Protein AF-A0A1V4YSK5-F1 (afdb_monomer_lite)

pLDDT: mean 77.66, std 10.96, range [46.72, 91.0]

Secondary structure (DSSP, 8-state):
-HHHHHHHHHHHHHHHHHHH-GGGGGGHHHHHHHHHHHHHHHHHH--SS-HHHHTT-HHHHHHHHHHHHHHHHHHHTT--

Structure (mmCIF, N/CA/C/O backbone):
data_AF-A0A1V4YSK5-F1
#
_entry.id   AF-A0A1V4YSK5-F1
#
loop_
_atom_site.group_PDB
_atom_site.id
_atom_site.type_symbol
_atom_site.label_atom_id
_atom_site.label_alt_id
_atom_site.label_comp_id
_atom_site.label_asym_id
_atom_site.label_entity_id
_atom_site.label_seq_id
_atom_site.pdbx_PDB_ins_code
_atom_site.Cartn_x
_atom_site.Cartn_y
_atom_site.Cartn_z
_atom_site.occupancy
_atom_site.B_iso_or_equiv
_atom_site.auth_seq_id
_atom_site.auth_comp_id
_atom_site.auth_asym_id
_atom_site.auth_atom_id
_atom_site.pdbx_PDB_model_num
ATOM 1 N N . MET A 1 1 ? 0.593 3.308 18.735 1.00 68.88 1 MET A N 1
ATOM 2 C CA . MET A 1 1 ? 1.561 2.254 18.343 1.00 68.88 1 MET A CA 1
ATOM 3 C C . MET A 1 1 ? 1.270 1.674 16.956 1.00 68.88 1 MET A C 1
ATOM 5 O O . MET A 1 1 ? 2.200 1.457 16.188 1.00 68.88 1 MET A O 1
ATOM 9 N N . LEU A 1 2 ? -0.002 1.477 16.583 1.00 75.81 2 LEU A N 1
ATOM 10 C CA . LEU A 1 2 ? -0.372 0.988 15.244 1.00 75.81 2 LEU A CA 1
ATOM 11 C C . LEU A 1 2 ? -0.067 2.008 14.126 1.00 75.81 2 LEU A C 1
ATOM 13 O O . LEU A 1 2 ? 0.609 1.662 13.163 1.00 75.81 2 LEU A O 1
ATOM 17 N N . ASN A 1 3 ? -0.438 3.285 14.297 1.00 77.94 3 ASN A N 1
ATOM 18 C CA . ASN A 1 3 ? -0.196 4.322 13.276 1.00 77.94 3 ASN A CA 1
ATOM 19 C C . ASN A 1 3 ? 1.292 4.528 12.943 1.00 77.94 3 ASN A C 1
ATOM 21 O O . ASN A 1 3 ? 1.632 4.737 11.786 1.00 77.94 3 ASN A O 1
ATOM 25 N N . THR A 1 4 ? 2.191 4.433 13.925 1.00 86.38 4 THR A N 1
ATOM 26 C CA . THR A 1 4 ? 3.640 4.576 13.693 1.00 86.38 4 THR A CA 1
ATOM 27 C C . THR A 1 4 ? 4.204 3.409 12.885 1.00 86.38 4 THR A C 1
ATOM 29 O O . THR A 1 4 ? 5.018 3.621 11.991 1.00 86.38 4 THR A O 1
ATOM 32 N N . SER A 1 5 ? 3.731 2.190 13.155 1.00 86.88 5 SER A N 1
ATOM 33 C CA . SER A 1 5 ? 4.130 0.983 12.419 1.00 86.88 5 SER A CA 1
ATOM 34 C C . SER A 1 5 ? 3.651 1.031 10.967 1.00 86.88 5 SER A C 1
ATOM 36 O O . SER A 1 5 ? 4.389 0.684 10.050 1.00 86.88 5 SER A O 1
ATOM 38 N N . VAL A 1 6 ? 2.435 1.537 10.748 1.00 87.38 6 VAL A N 1
ATOM 39 C CA . VAL A 1 6 ? 1.866 1.737 9.412 1.00 87.38 6 VAL A CA 1
ATOM 40 C C . VAL A 1 6 ? 2.666 2.763 8.604 1.00 87.38 6 VAL A C 1
ATOM 42 O O . VAL A 1 6 ? 2.984 2.511 7.442 1.00 87.38 6 VAL A O 1
ATOM 45 N N . SER A 1 7 ? 3.053 3.886 9.215 1.00 87.31 7 SER A N 1
ATOM 46 C CA . SER A 1 7 ? 3.908 4.877 8.555 1.00 87.31 7 SER A CA 1
ATOM 47 C C . SER A 1 7 ? 5.274 4.300 8.175 1.00 87.31 7 SER A C 1
ATOM 49 O O . SER A 1 7 ? 5.751 4.556 7.075 1.00 87.31 7 SER A O 1
ATOM 51 N N . LEU A 1 8 ? 5.885 3.485 9.046 1.00 91.00 8 LEU A N 1
ATOM 52 C CA . LEU A 1 8 ? 7.151 2.793 8.764 1.00 91.00 8 LEU A CA 1
ATOM 53 C C . LEU A 1 8 ? 7.025 1.808 7.594 1.00 91.00 8 LEU A C 1
ATOM 55 O O . LEU A 1 8 ? 7.894 1.790 6.724 1.00 91.00 8 LEU A O 1
ATOM 59 N N . LEU A 1 9 ? 5.937 1.035 7.538 1.00 89.38 9 LEU A N 1
ATOM 60 C CA . LEU A 1 9 ? 5.654 0.123 6.425 1.00 89.38 9 LEU A CA 1
ATOM 61 C C . LEU A 1 9 ? 5.507 0.877 5.100 1.00 89.38 9 LEU A C 1
ATOM 63 O O . LEU A 1 9 ? 6.136 0.502 4.113 1.00 89.38 9 LEU A O 1
ATOM 67 N N . LEU A 1 10 ? 4.730 1.965 5.084 1.00 88.44 10 LEU A N 1
ATOM 68 C CA . LEU A 1 10 ? 4.559 2.803 3.893 1.00 88.44 10 LEU A CA 1
ATOM 69 C C . LEU A 1 10 ? 5.879 3.431 3.443 1.00 88.44 10 LEU A C 1
ATOM 71 O O . LEU A 1 10 ? 6.192 3.411 2.255 1.00 88.44 10 LEU A O 1
AT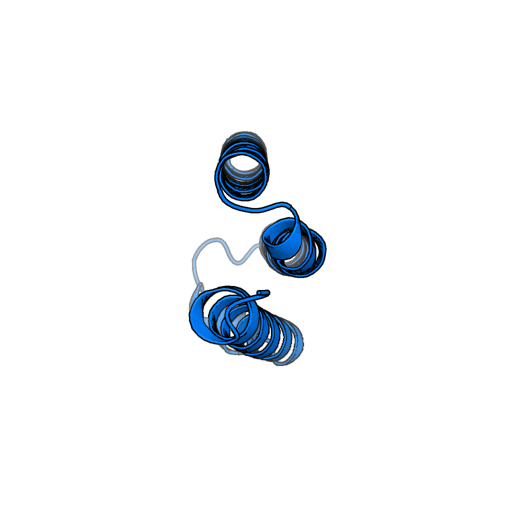OM 75 N N . MET A 1 11 ? 6.664 3.953 4.388 1.00 89.56 11 MET A N 1
ATOM 76 C CA . MET A 1 11 ? 7.970 4.553 4.114 1.00 89.56 11 MET A CA 1
ATOM 77 C C . MET A 1 11 ? 8.935 3.525 3.514 1.00 89.5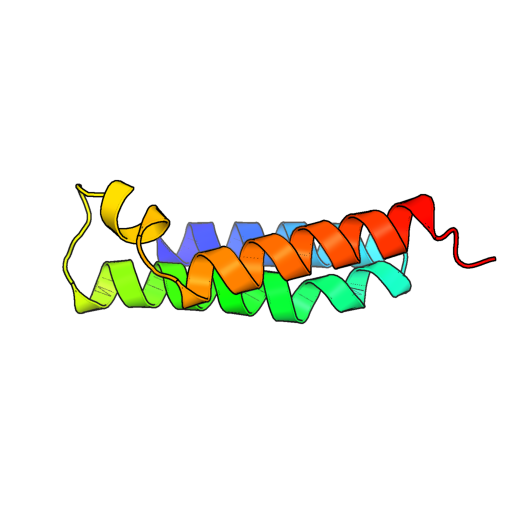6 11 MET A C 1
ATOM 79 O O . MET A 1 11 ? 9.579 3.791 2.502 1.00 89.56 11 MET A O 1
ATOM 83 N N . SER A 1 12 ? 9.003 2.329 4.105 1.00 89.94 12 SER A N 1
ATOM 84 C CA . SER A 1 12 ? 9.847 1.235 3.623 1.00 89.94 12 SER A CA 1
ATOM 85 C C . SER A 1 12 ? 9.430 0.773 2.224 1.00 89.94 12 SER A C 1
ATOM 87 O O . SER A 1 12 ? 10.287 0.625 1.353 1.00 89.94 12 SER A O 1
ATOM 89 N N . TYR A 1 13 ? 8.126 0.624 1.975 1.00 87.44 13 TYR A N 1
ATOM 90 C CA . TYR A 1 13 ? 7.610 0.239 0.662 1.00 87.44 13 TYR A CA 1
ATOM 91 C C . TYR A 1 13 ? 7.877 1.310 -0.402 1.00 87.44 13 TYR A C 1
ATOM 93 O O . TYR A 1 13 ? 8.323 0.990 -1.503 1.00 87.44 13 TYR A O 1
ATOM 101 N N . ALA A 1 14 ? 7.682 2.589 -0.072 1.00 86.06 14 ALA A N 1
ATOM 102 C CA . ALA A 1 14 ? 7.973 3.685 -0.989 1.00 86.06 14 ALA A CA 1
ATOM 103 C C . ALA A 1 14 ? 9.460 3.710 -1.383 1.00 86.06 14 ALA A C 1
ATOM 105 O O . ALA A 1 14 ? 9.779 3.755 -2.571 1.00 86.06 14 ALA A O 1
ATOM 106 N N . LEU A 1 15 ? 10.368 3.583 -0.409 1.00 86.50 15 LEU A N 1
ATOM 107 C CA . LEU A 1 15 ? 11.809 3.498 -0.671 1.00 86.50 15 LEU A CA 1
ATOM 108 C C . LEU A 1 15 ? 12.176 2.280 -1.528 1.00 86.50 15 LEU A C 1
ATOM 110 O O . LEU A 1 15 ? 12.988 2.400 -2.443 1.00 86.50 15 LEU A O 1
ATOM 114 N N . TYR A 1 16 ? 11.548 1.128 -1.278 1.00 85.94 16 TYR A N 1
ATOM 115 C CA . TYR A 1 16 ? 11.751 -0.083 -2.073 1.00 85.94 16 TYR A CA 1
ATOM 116 C C . TYR A 1 16 ? 11.363 0.126 -3.542 1.00 85.94 16 TYR A C 1
ATOM 118 O O . TYR A 1 16 ? 12.150 -0.182 -4.436 1.00 85.94 16 TYR A O 1
ATOM 126 N N . THR A 1 17 ? 10.188 0.710 -3.802 1.00 83.56 17 THR A N 1
ATOM 127 C CA . THR A 1 17 ? 9.734 0.964 -5.180 1.00 83.56 17 THR A CA 1
ATOM 128 C C . THR A 1 17 ? 10.655 1.929 -5.929 1.00 83.56 17 THR A C 1
ATOM 130 O O . THR A 1 17 ? 10.996 1.662 -7.077 1.00 83.56 17 THR A O 1
ATOM 133 N N . VAL A 1 18 ? 11.143 2.987 -5.267 1.00 83.00 18 VAL A N 1
ATOM 134 C CA . VAL A 1 18 ? 12.100 3.945 -5.853 1.00 83.00 18 VAL A CA 1
ATOM 135 C C . VAL A 1 18 ? 13.446 3.289 -6.155 1.00 83.00 18 VAL A C 1
ATOM 137 O O . VAL A 1 18 ? 14.056 3.588 -7.176 1.00 83.00 18 VAL A O 1
ATOM 140 N N . SER A 1 19 ? 13.914 2.392 -5.284 1.00 83.31 19 SER A N 1
ATOM 141 C CA . SER A 1 19 ? 15.212 1.735 -5.453 1.00 83.31 19 SER A CA 1
ATOM 142 C C . SER A 1 19 ? 15.237 0.701 -6.580 1.00 83.31 19 SER A C 1
ATOM 144 O O . SER A 1 19 ? 16.321 0.387 -7.066 1.00 83.31 19 SER A O 1
ATOM 146 N N . ILE A 1 20 ? 14.093 0.122 -6.946 1.00 80.81 20 ILE A N 1
ATOM 147 C CA . ILE A 1 20 ? 14.028 -0.968 -7.928 1.00 80.81 20 ILE A CA 1
ATOM 148 C C . ILE A 1 20 ? 13.625 -0.471 -9.303 1.00 80.81 20 ILE A C 1
ATOM 150 O O . ILE A 1 20 ? 14.300 -0.782 -10.281 1.00 80.81 20 ILE A O 1
ATOM 154 N N . ASN A 1 21 ? 12.516 0.260 -9.401 1.00 75.50 21 ASN A N 1
ATOM 155 C CA . ASN A 1 21 ? 12.016 0.712 -10.688 1.00 75.50 21 ASN A CA 1
ATOM 156 C C . ASN A 1 21 ? 11.007 1.846 -10.495 1.00 75.50 21 ASN A C 1
ATOM 158 O O . ASN A 1 21 ? 9.990 1.668 -9.825 1.00 75.50 21 ASN A O 1
ATOM 162 N N . SER A 1 22 ? 11.223 2.980 -11.163 1.00 75.75 22 SER A N 1
ATOM 163 C CA . SER A 1 22 ? 10.277 4.103 -11.178 1.00 75.75 22 SER A CA 1
ATOM 164 C C . SER A 1 22 ? 8.869 3.684 -11.627 1.00 75.75 22 SER A C 1
ATOM 166 O O . SER A 1 22 ? 7.886 4.259 -11.169 1.00 75.75 22 SER A O 1
ATOM 168 N N . ALA A 1 23 ? 8.739 2.637 -12.452 1.00 75.19 23 ALA A N 1
ATOM 169 C CA . ALA A 1 23 ? 7.447 2.073 -12.846 1.00 75.19 23 ALA A CA 1
ATOM 170 C C . ALA A 1 23 ? 6.686 1.417 -11.675 1.00 75.19 23 ALA A C 1
ATOM 172 O O . ALA A 1 23 ? 5.455 1.421 -11.664 1.00 75.19 23 ALA A O 1
ATOM 173 N N . MET A 1 24 ? 7.383 0.915 -10.645 1.00 77.31 24 MET A N 1
ATOM 174 C CA . MET A 1 24 ? 6.743 0.390 -9.432 1.00 77.31 24 MET A CA 1
ATOM 175 C C . MET A 1 24 ? 6.116 1.489 -8.574 1.00 77.31 24 MET A C 1
ATOM 177 O O . MET A 1 24 ? 5.254 1.191 -7.758 1.00 77.31 24 MET A O 1
ATOM 181 N N . MET A 1 25 ? 6.434 2.770 -8.788 1.00 81.44 25 MET A N 1
ATOM 182 C CA . MET A 1 25 ? 5.724 3.860 -8.103 1.00 81.44 25 MET A CA 1
ATOM 183 C C . MET A 1 25 ? 4.232 3.923 -8.487 1.00 81.44 25 MET A C 1
ATOM 185 O O . MET A 1 25 ? 3.445 4.544 -7.777 1.00 81.44 25 MET A O 1
ATOM 189 N N . LEU A 1 26 ? 3.798 3.239 -9.555 1.00 81.19 26 LEU A N 1
ATOM 190 C CA . LEU A 1 26 ? 2.377 3.100 -9.893 1.00 81.19 26 LEU A CA 1
ATOM 191 C C . LEU A 1 26 ? 1.602 2.207 -8.912 1.00 81.19 26 LEU A C 1
ATOM 193 O O . LEU A 1 26 ? 0.389 2.366 -8.783 1.00 81.19 26 LEU A O 1
ATOM 197 N N . THR A 1 27 ? 2.264 1.302 -8.183 1.00 86.12 27 THR A N 1
ATOM 198 C CA . THR A 1 27 ? 1.608 0.468 -7.158 1.00 86.12 27 THR A CA 1
ATOM 199 C C . THR A 1 27 ? 1.420 1.214 -5.832 1.00 86.12 27 THR A C 1
ATOM 201 O O . THR A 1 27 ? 0.623 0.794 -4.990 1.00 86.12 27 THR A O 1
ATOM 204 N N . LEU A 1 28 ? 2.115 2.342 -5.657 1.00 85.62 28 LEU A N 1
ATOM 205 C CA . LEU A 1 28 ? 2.100 3.192 -4.466 1.00 85.62 28 LEU A CA 1
ATOM 206 C C . LEU A 1 28 ? 0.686 3.688 -4.105 1.00 85.62 28 LEU A C 1
ATOM 208 O O . LEU A 1 28 ? 0.254 3.410 -2.986 1.00 85.62 28 LEU A O 1
ATOM 212 N N . PRO A 1 29 ? -0.096 4.332 -5.000 1.00 85.62 29 PRO A N 1
ATOM 213 C CA . PRO A 1 29 ? -1.452 4.780 -4.662 1.00 85.62 29 PRO A CA 1
ATOM 214 C C . PRO A 1 29 ? -2.367 3.640 -4.184 1.00 85.62 29 PRO A C 1
ATOM 216 O O . PRO A 1 29 ? -3.149 3.833 -3.253 1.00 85.62 29 PRO A O 1
ATOM 219 N N . PHE A 1 30 ? -2.227 2.437 -4.749 1.00 86.00 30 PHE A N 1
ATOM 220 C CA . PHE A 1 30 ? -2.997 1.260 -4.333 1.00 86.00 30 PHE A CA 1
ATOM 221 C C . PHE A 1 30 ? -2.577 0.742 -2.950 1.00 86.00 30 PHE A C 1
ATOM 223 O O . PHE A 1 30 ? -3.436 0.400 -2.132 1.00 86.00 30 PHE A O 1
ATOM 230 N N . ALA A 1 31 ? -1.272 0.717 -2.657 1.00 83.50 31 ALA A N 1
ATOM 231 C CA . ALA A 1 31 ? -0.756 0.335 -1.342 1.00 83.50 31 ALA A CA 1
ATOM 232 C C . ALA A 1 31 ? -1.218 1.317 -0.251 1.00 83.50 31 ALA A C 1
ATOM 234 O O . ALA A 1 31 ? -1.706 0.896 0.801 1.00 83.50 31 ALA A O 1
ATOM 235 N N . PHE A 1 32 ? -1.147 2.624 -0.531 1.00 86.38 32 PHE A N 1
ATOM 236 C CA . PHE A 1 32 ? -1.648 3.668 0.363 1.00 86.38 32 PHE A CA 1
ATOM 237 C C . PHE A 1 32 ? -3.153 3.531 0.604 1.00 86.38 32 PHE A C 1
ATOM 239 O O . PHE A 1 32 ? -3.579 3.568 1.756 1.00 86.38 32 PHE A O 1
ATOM 246 N N . TYR A 1 33 ? -3.962 3.313 -0.440 1.00 86.12 33 TYR A N 1
ATOM 247 C CA . TYR A 1 33 ? -5.404 3.103 -0.280 1.00 86.12 33 TYR A CA 1
ATOM 248 C C . TYR A 1 33 ? -5.721 1.893 0.608 1.00 86.12 33 TYR A C 1
ATOM 250 O O . TYR A 1 33 ? -6.537 2.005 1.525 1.00 86.12 33 TYR A O 1
ATOM 258 N N . GLY A 1 34 ? -5.055 0.754 0.383 1.00 82.44 34 GLY A N 1
ATOM 259 C CA . GLY A 1 34 ? -5.257 -0.455 1.186 1.00 82.44 34 GLY A CA 1
ATOM 260 C C . GLY A 1 34 ? -4.956 -0.212 2.665 1.00 82.44 34 GLY A C 1
ATOM 261 O O . GLY A 1 34 ? -5.757 -0.546 3.538 1.00 82.44 34 GLY A O 1
ATOM 262 N N . ILE A 1 35 ? -3.841 0.457 2.944 1.00 84.31 35 ILE A N 1
ATOM 263 C CA . ILE A 1 35 ? -3.409 0.781 4.302 1.00 84.31 35 ILE A CA 1
ATOM 264 C C . ILE A 1 35 ? -4.318 1.819 4.973 1.00 84.31 35 ILE A C 1
ATOM 266 O O . ILE A 1 35 ? -4.691 1.645 6.133 1.00 84.31 35 ILE A O 1
ATOM 270 N N . PHE A 1 36 ? -4.732 2.871 4.267 1.00 83.06 36 PHE A N 1
ATOM 271 C CA . PHE A 1 36 ? -5.680 3.840 4.816 1.00 83.06 36 PHE A CA 1
ATOM 272 C C . PHE A 1 36 ? -7.030 3.196 5.123 1.00 83.06 36 PHE A C 1
ATOM 274 O O . PHE A 1 36 ? -7.590 3.437 6.192 1.00 83.06 36 PHE A O 1
ATOM 281 N N . ARG A 1 37 ? -7.528 2.328 4.234 1.00 81.81 37 ARG A N 1
ATOM 282 C CA . ARG A 1 37 ? -8.767 1.578 4.458 1.00 81.81 37 ARG A CA 1
ATOM 283 C C . ARG A 1 37 ? -8.651 0.653 5.670 1.00 81.81 37 ARG A C 1
ATOM 285 O O . ARG A 1 37 ? -9.582 0.609 6.469 1.00 81.81 37 ARG A O 1
ATOM 292 N N . TYR A 1 38 ? -7.509 -0.017 5.837 1.00 80.06 38 TYR A N 1
ATOM 293 C CA . TYR A 1 38 ? -7.202 -0.833 7.015 1.00 80.06 38 TYR A CA 1
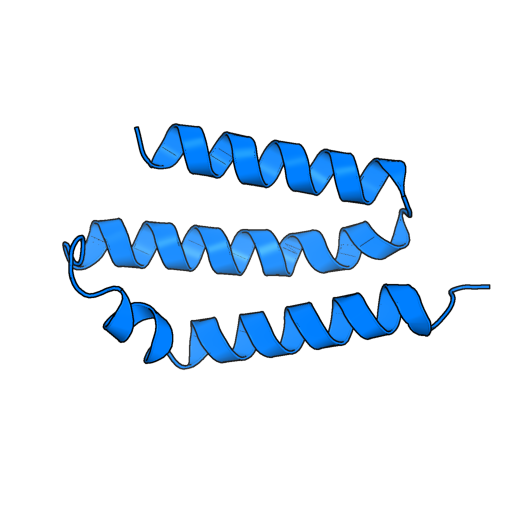ATOM 294 C C . TYR A 1 38 ? -7.248 -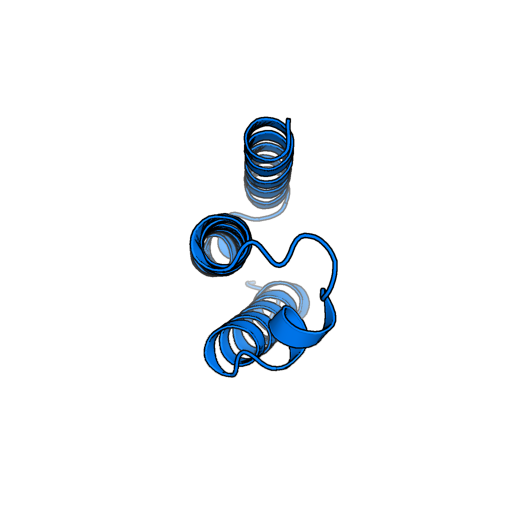0.001 8.305 1.00 80.06 38 TYR A C 1
ATOM 296 O O . TYR A 1 38 ? -7.981 -0.333 9.235 1.00 80.06 38 TYR A O 1
ATOM 304 N N . VAL A 1 39 ? -6.524 1.124 8.349 1.00 79.44 39 VAL A N 1
ATOM 305 C CA . VAL A 1 39 ? -6.483 2.006 9.529 1.00 79.44 39 VAL A CA 1
ATOM 306 C C . VAL A 1 39 ? -7.866 2.580 9.842 1.00 79.44 39 VAL A C 1
ATOM 308 O O . VAL A 1 39 ? -8.234 2.669 11.015 1.00 79.44 39 VAL A O 1
ATOM 311 N N . GLN A 1 40 ? -8.641 2.931 8.812 1.00 79.44 40 GLN A N 1
ATOM 312 C CA . GLN A 1 40 ? -10.004 3.430 8.951 1.00 79.44 40 GLN A CA 1
ATOM 313 C C . GLN A 1 40 ? -10.946 2.365 9.528 1.00 79.44 40 GLN A C 1
ATOM 315 O O . GLN A 1 40 ? -11.722 2.682 10.427 1.00 79.44 40 GLN A O 1
ATOM 320 N N . LEU A 1 41 ? -10.882 1.115 9.053 1.00 75.12 41 LEU A N 1
ATOM 321 C CA . LEU A 1 41 ? -11.697 0.025 9.601 1.00 75.12 41 LEU A CA 1
ATOM 322 C C . LEU A 1 41 ? -11.364 -0.243 11.071 1.00 75.12 41 LEU A C 1
ATOM 324 O O . LEU A 1 41 ? -12.273 -0.352 11.894 1.00 75.12 41 LEU A O 1
ATOM 328 N N . MET A 1 42 ? -10.069 -0.278 11.392 1.00 76.00 42 MET A N 1
ATOM 329 C CA . MET A 1 42 ? -9.579 -0.484 12.756 1.00 76.00 42 MET A CA 1
ATOM 330 C C . MET A 1 42 ? -10.046 0.625 13.709 1.00 76.00 42 MET A C 1
ATOM 332 O O . MET A 1 42 ? -10.473 0.328 14.821 1.00 76.00 42 MET A O 1
ATOM 336 N N . HIS A 1 43 ? -10.016 1.895 13.280 1.00 73.81 43 HIS A N 1
ATOM 337 C CA . HIS A 1 43 ? -10.463 3.021 14.113 1.00 73.81 43 HIS A CA 1
ATOM 338 C C . HIS A 1 43 ? -11.986 3.124 14.234 1.00 73.81 43 HIS A C 1
ATOM 340 O O . HIS A 1 43 ? -12.483 3.432 15.312 1.00 73.81 43 HIS A O 1
ATOM 346 N N . LEU A 1 44 ? -12.734 2.916 13.145 1.00 68.12 44 LEU A N 1
ATOM 347 C CA . LEU A 1 44 ? -14.177 3.186 13.127 1.00 68.12 44 LEU A CA 1
ATOM 348 C C . LEU A 1 44 ? -15.022 2.074 13.739 1.00 68.12 44 LEU A C 1
ATOM 350 O O . LEU A 1 44 ? -16.098 2.357 14.254 1.00 68.12 44 LEU A O 1
ATOM 354 N N . LYS A 1 45 ? -14.585 0.817 13.642 1.00 62.94 45 LYS A N 1
ATOM 355 C CA . LYS A 1 45 ? -15.408 -0.318 14.070 1.00 62.94 45 LYS A CA 1
ATOM 356 C C . LYS A 1 45 ? -14.885 -1.013 15.332 1.00 62.94 45 LYS A C 1
ATOM 358 O O . LYS A 1 45 ? -15.531 -1.940 15.800 1.00 62.94 45 LYS A O 1
ATOM 363 N N . GLY A 1 46 ? -13.742 -0.589 15.885 1.00 60.31 46 GLY A N 1
ATOM 364 C CA . GLY A 1 46 ? -13.165 -1.216 17.082 1.00 60.31 46 GLY A CA 1
ATOM 365 C C . GLY A 1 46 ? -12.823 -2.698 16.889 1.00 60.31 46 GLY A C 1
ATOM 366 O O . GLY A 1 46 ? -12.688 -3.426 17.866 1.00 60.31 46 GLY A O 1
ATOM 367 N N . ILE A 1 47 ? -12.685 -3.145 15.633 1.00 57.09 47 ILE A N 1
ATOM 368 C CA . ILE A 1 47 ? -12.455 -4.541 15.241 1.00 57.09 47 ILE A CA 1
ATOM 369 C C . ILE A 1 47 ? -10.974 -4.884 15.430 1.00 57.09 47 ILE A C 1
ATOM 371 O O . ILE A 1 47 ? -10.271 -5.251 14.495 1.00 57.09 47 ILE A O 1
ATOM 375 N N . GLY A 1 48 ? -10.463 -4.707 16.645 1.00 54.78 48 GLY A N 1
ATOM 376 C CA . GLY A 1 48 ? -9.112 -5.144 16.985 1.00 54.78 48 GLY A CA 1
ATOM 377 C C . GLY A 1 48 ? -8.944 -6.664 16.885 1.00 54.78 48 GLY A C 1
ATOM 378 O O . GLY A 1 48 ? -7.819 -7.128 16.728 1.00 54.78 48 GLY A O 1
ATOM 379 N N . GLU A 1 49 ? -10.048 -7.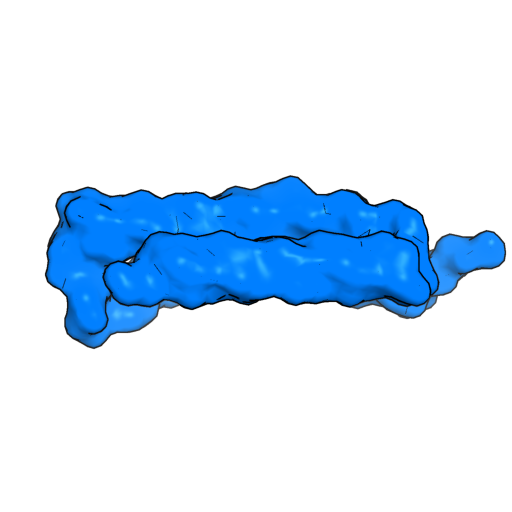420 16.951 1.00 53.44 49 GLU A N 1
ATOM 380 C CA . GLU A 1 49 ? -10.043 -8.884 17.081 1.00 53.44 49 GLU A CA 1
ATOM 381 C C . GLU A 1 49 ? -10.546 -9.630 15.831 1.00 53.44 49 GLU A C 1
ATOM 383 O O . GLU A 1 49 ? -10.011 -10.688 15.507 1.00 53.44 49 GLU A O 1
ATOM 388 N N . GLU A 1 50 ? -11.489 -9.081 15.054 1.00 60.03 50 GLU A N 1
ATOM 389 C CA . GLU A 1 50 ? -12.025 -9.766 13.861 1.00 60.03 50 GLU A CA 1
ATOM 390 C C . GLU A 1 50 ? -11.315 -9.319 12.574 1.00 60.03 50 GLU A C 1
ATOM 392 O O . GLU A 1 50 ? -11.858 -8.625 11.712 1.00 60.03 50 GLU A O 1
ATOM 397 N N . THR A 1 51 ? -10.069 -9.759 12.411 1.00 59.78 51 THR A N 1
ATOM 398 C CA . THR A 1 51 ? -9.337 -9.635 11.133 1.00 59.78 51 THR A CA 1
ATOM 399 C C . THR A 1 51 ? -10.094 -10.256 9.946 1.00 59.78 51 THR A C 1
ATOM 401 O O . THR A 1 51 ? -9.874 -9.869 8.798 1.00 59.78 51 THR A O 1
ATOM 404 N N . GLU A 1 52 ? -11.049 -11.149 10.211 1.00 61.25 52 GLU A N 1
ATOM 405 C CA . GLU A 1 52 ? -11.953 -11.747 9.224 1.00 61.25 52 GLU A CA 1
ATOM 406 C C . GLU A 1 52 ? -12.878 -10.721 8.549 1.00 61.25 52 GLU A C 1
ATOM 408 O O . GLU A 1 52 ? -13.128 -10.822 7.347 1.00 61.25 52 GLU A O 1
ATOM 413 N N . LEU A 1 53 ? -13.316 -9.669 9.256 1.00 61.25 53 LEU A N 1
ATOM 414 C CA . LEU A 1 53 ? -14.144 -8.610 8.658 1.00 61.25 53 LEU A CA 1
ATOM 415 C C . LEU A 1 53 ? -13.381 -7.802 7.600 1.00 61.25 53 LEU A C 1
ATOM 417 O O . LEU A 1 53 ? -13.976 -7.310 6.641 1.00 61.25 53 LEU A O 1
ATOM 421 N N . LEU A 1 54 ? -12.058 -7.718 7.733 1.00 60.50 54 LEU A N 1
ATOM 422 C CA . LEU A 1 54 ? -11.172 -7.076 6.762 1.00 60.50 54 LEU A CA 1
ATOM 423 C C . LEU A 1 54 ? -11.123 -7.840 5.433 1.00 60.50 54 LEU A C 1
ATOM 425 O O . LEU A 1 54 ? -11.064 -7.227 4.368 1.00 60.50 54 LEU A O 1
ATOM 429 N N . LEU A 1 55 ? -11.211 -9.171 5.499 1.00 60.50 55 LEU A N 1
ATOM 430 C CA . LEU A 1 55 ? -11.304 -10.064 4.342 1.00 60.50 55 LEU A CA 1
ATOM 431 C C . LEU A 1 55 ? -12.722 -10.136 3.754 1.00 60.50 55 LEU A C 1
ATOM 433 O O . LEU A 1 55 ? -12.905 -10.710 2.691 1.00 60.50 55 LEU A O 1
ATOM 437 N N . ILE A 1 56 ? -13.735 -9.555 4.397 1.00 64.06 56 ILE A N 1
ATOM 438 C CA . ILE A 1 56 ? -15.111 -9.510 3.871 1.00 64.06 56 ILE A CA 1
ATOM 439 C C . ILE A 1 56 ? -15.395 -8.170 3.167 1.00 64.06 56 ILE A C 1
ATOM 441 O O . ILE A 1 56 ? -16.309 -8.065 2.340 1.00 64.06 56 ILE A O 1
ATOM 445 N N . ASP A 1 57 ? -14.589 -7.136 3.428 1.00 73.44 57 ASP A N 1
ATOM 446 C CA . ASP A 1 57 ? -14.716 -5.824 2.796 1.00 73.44 57 ASP A CA 1
ATOM 447 C C . ASP A 1 57 ? -14.371 -5.900 1.290 1.00 73.44 57 ASP A C 1
ATOM 449 O O . ASP A 1 57 ? -13.222 -5.774 0.858 1.00 73.44 57 ASP A O 1
ATOM 453 N N . LYS A 1 58 ? -15.414 -6.053 0.461 1.00 72.88 58 LYS A N 1
ATOM 454 C CA . LYS A 1 58 ? -15.369 -6.002 -1.016 1.00 72.88 58 LYS A CA 1
ATOM 455 C C . LYS A 1 58 ? -14.428 -4.926 -1.593 1.00 72.88 58 LYS A C 1
ATOM 457 O O . LYS A 1 58 ? -13.649 -5.270 -2.483 1.00 72.88 58 LYS A O 1
ATOM 462 N N . PRO A 1 59 ? -14.447 -3.653 -1.137 1.00 76.88 59 PRO A N 1
ATOM 463 C CA . PRO A 1 59 ? -13.548 -2.635 -1.686 1.00 76.88 59 PRO A CA 1
ATOM 464 C C . PRO A 1 59 ? -12.069 -2.872 -1.339 1.00 76.88 59 PRO A C 1
ATOM 466 O O . PRO A 1 59 ? -11.200 -2.521 -2.135 1.00 76.88 59 PRO A O 1
ATOM 469 N N . PHE A 1 60 ? -11.768 -3.490 -0.192 1.00 79.25 60 PHE A N 1
ATOM 470 C CA . PHE A 1 60 ? -10.395 -3.816 0.197 1.00 79.25 60 PHE A CA 1
ATOM 471 C C . PHE A 1 60 ? -9.838 -4.964 -0.652 1.00 79.25 60 PHE A C 1
ATOM 473 O O . PHE A 1 60 ? -8.749 -4.834 -1.211 1.00 79.25 60 PHE A O 1
ATOM 480 N N . ILE A 1 61 ? -10.619 -6.037 -0.837 1.00 80.56 61 ILE A N 1
ATOM 481 C CA . ILE A 1 61 ? -10.236 -7.156 -1.712 1.00 80.56 61 ILE A CA 1
ATOM 482 C C . ILE A 1 61 ? -10.024 -6.683 -3.147 1.00 80.56 61 ILE A C 1
ATOM 484 O O . ILE A 1 61 ? -9.027 -7.046 -3.765 1.00 80.56 61 ILE A O 1
ATOM 488 N N . PHE A 1 62 ? -10.935 -5.869 -3.685 1.00 85.25 62 PHE A N 1
ATOM 489 C CA . PHE A 1 62 ? -10.810 -5.388 -5.059 1.00 85.25 62 PHE A CA 1
ATOM 490 C C . PHE A 1 62 ? -9.514 -4.595 -5.258 1.00 85.25 62 PHE A C 1
ATOM 492 O O . PHE A 1 62 ? -8.777 -4.845 -6.209 1.00 85.25 62 PHE A O 1
ATOM 499 N N . ASN A 1 63 ? -9.182 -3.704 -4.317 1.00 86.94 63 ASN A N 1
ATOM 500 C CA . ASN A 1 63 ? -7.914 -2.981 -4.345 1.00 86.94 63 ASN A CA 1
ATOM 501 C C . ASN A 1 63 ? -6.703 -3.920 -4.270 1.00 86.94 63 ASN A C 1
ATOM 503 O O . ASN A 1 63 ? -5.729 -3.711 -4.986 1.00 86.94 63 ASN A O 1
ATOM 507 N N . LEU A 1 64 ? -6.765 -4.956 -3.431 1.00 84.88 64 LEU A N 1
ATOM 508 C CA . LEU A 1 64 ? -5.686 -5.930 -3.282 1.00 84.88 64 LEU A CA 1
ATOM 509 C C . LEU A 1 64 ? -5.470 -6.725 -4.578 1.00 84.88 64 LEU A C 1
ATOM 511 O O . LEU A 1 64 ? -4.336 -6.854 -5.027 1.00 84.88 64 LEU A O 1
ATOM 515 N N . ILE A 1 65 ? -6.550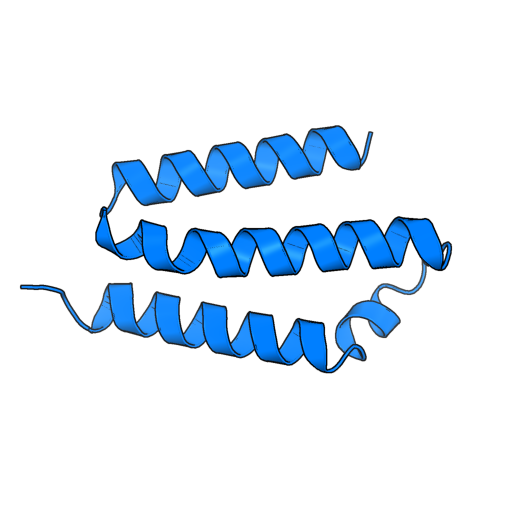 -7.158 -5.238 1.00 88.19 65 ILE A N 1
ATOM 516 C CA . ILE A 1 65 ? -6.494 -7.828 -6.546 1.00 88.19 65 ILE A CA 1
ATOM 517 C C . ILE A 1 65 ? -5.886 -6.902 -7.607 1.00 88.19 65 ILE A C 1
ATOM 519 O O . ILE A 1 65 ? -4.980 -7.325 -8.326 1.00 88.19 65 ILE A O 1
ATOM 523 N N . LEU A 1 66 ? -6.337 -5.643 -7.695 1.00 86.12 66 LEU A N 1
ATOM 524 C CA . LEU A 1 66 ? -5.771 -4.675 -8.642 1.00 86.12 66 LEU A CA 1
ATOM 525 C C . LEU A 1 66 ? -4.289 -4.424 -8.370 1.00 86.12 66 LEU A C 1
ATOM 527 O O . LEU A 1 66 ? -3.492 -4.406 -9.305 1.00 86.12 66 LEU A O 1
ATOM 531 N N . TRP A 1 67 ? -3.908 -4.268 -7.103 1.00 88.38 67 TRP A N 1
ATOM 532 C CA . TRP A 1 67 ? -2.519 -4.062 -6.711 1.00 88.38 67 TRP A CA 1
ATOM 533 C C . TRP A 1 67 ? -1.638 -5.254 -7.091 1.00 88.38 67 TRP A C 1
ATOM 535 O O . TRP A 1 67 ? -0.568 -5.056 -7.667 1.00 88.38 67 TRP A O 1
ATOM 545 N N . THR A 1 68 ? -2.087 -6.486 -6.832 1.00 85.81 68 THR A N 1
ATOM 546 C CA . THR A 1 68 ? -1.370 -7.702 -7.238 1.00 85.81 68 THR A CA 1
ATOM 547 C C . THR A 1 68 ? -1.246 -7.782 -8.755 1.00 85.81 68 THR A C 1
ATOM 549 O O . THR A 1 68 ? -0.158 -8.047 -9.260 1.00 85.81 68 THR A O 1
ATOM 552 N N . PHE A 1 69 ? -2.319 -7.490 -9.493 1.00 88.12 69 PHE A N 1
ATOM 553 C CA . PHE A 1 69 ? -2.307 -7.518 -10.953 1.00 88.12 69 PHE A CA 1
ATOM 554 C C . PHE A 1 69 ? -1.337 -6.484 -11.536 1.00 88.12 69 PHE A C 1
ATOM 556 O O . PHE A 1 69 ? -0.525 -6.821 -12.391 1.00 88.12 69 PHE A O 1
ATOM 563 N N . ILE A 1 70 ? -1.355 -5.250 -11.024 1.00 85.06 70 ILE A N 1
ATOM 564 C CA . ILE A 1 70 ? -0.440 -4.179 -11.441 1.00 85.06 70 ILE A CA 1
ATOM 565 C C . ILE A 1 70 ? 0.998 -4.516 -11.055 1.00 85.06 70 ILE A C 1
ATOM 567 O O . ILE A 1 70 ? 1.896 -4.318 -11.860 1.00 85.06 70 ILE A O 1
ATOM 571 N N . THR A 1 71 ? 1.235 -5.069 -9.865 1.00 84.00 71 THR A N 1
ATOM 572 C CA . THR A 1 71 ? 2.583 -5.475 -9.435 1.00 84.00 71 THR A CA 1
ATOM 573 C C . THR A 1 71 ? 3.148 -6.561 -10.349 1.00 84.00 71 THR A C 1
ATOM 575 O O . THR A 1 71 ? 4.290 -6.454 -10.789 1.00 84.00 71 THR A O 1
ATOM 578 N N . ILE A 1 72 ? 2.346 -7.575 -10.690 1.00 85.50 72 ILE A N 1
ATOM 579 C CA . ILE A 1 72 ? 2.736 -8.627 -11.638 1.00 85.50 72 ILE A CA 1
ATOM 580 C C . ILE A 1 72 ? 2.966 -8.025 -13.024 1.00 85.50 72 ILE A C 1
ATOM 582 O O . ILE A 1 72 ? 3.971 -8.331 -13.654 1.00 85.50 72 ILE A O 1
ATOM 586 N N . PHE A 1 73 ? 2.081 -7.142 -13.485 1.00 84.44 73 PHE A N 1
ATOM 587 C CA . PHE A 1 73 ? 2.217 -6.489 -14.783 1.00 84.44 73 PHE A CA 1
ATOM 588 C C . PHE A 1 73 ? 3.462 -5.596 -14.857 1.00 84.44 73 PHE A C 1
ATOM 590 O O . PHE A 1 73 ? 4.140 -5.590 -15.871 1.00 84.44 73 PHE A O 1
ATOM 597 N N . VAL A 1 74 ? 3.823 -4.887 -13.789 1.00 81.81 74 VAL A N 1
ATOM 598 C CA . VAL A 1 74 ? 5.035 -4.054 -13.748 1.00 81.81 74 VAL A CA 1
ATOM 599 C C . VAL A 1 74 ? 6.305 -4.910 -13.663 1.00 81.81 74 VAL A C 1
ATOM 601 O O . VAL A 1 74 ? 7.298 -4.575 -14.301 1.00 81.81 74 VAL A O 1
ATOM 604 N N . LEU A 1 75 ? 6.287 -6.019 -12.912 1.00 78.38 75 LEU A N 1
ATOM 605 C CA . LEU A 1 75 ? 7.444 -6.915 -12.778 1.00 78.38 75 LEU A CA 1
ATOM 606 C C . LEU A 1 75 ? 7.683 -7.785 -14.018 1.00 78.38 75 LEU A C 1
ATOM 608 O O . LEU A 1 75 ? 8.818 -7.910 -14.464 1.00 78.38 75 LEU A O 1
ATOM 612 N N . TYR A 1 76 ? 6.630 -8.403 -14.560 1.00 78.62 76 TYR A N 1
ATOM 613 C CA . TYR A 1 76 ? 6.710 -9.345 -15.686 1.00 78.62 76 TYR A CA 1
ATOM 614 C C . TYR A 1 76 ? 6.423 -8.707 -17.034 1.00 78.62 76 TYR A C 1
ATOM 616 O O . TYR A 1 76 ? 6.927 -9.179 -18.048 1.00 78.62 76 TYR A O 1
ATOM 624 N N . GLY A 1 77 ? 5.629 -7.638 -17.060 1.00 66.25 77 GLY A N 1
ATOM 625 C CA . GLY A 1 77 ? 5.402 -6.860 -18.273 1.00 66.25 77 GLY A CA 1
ATOM 626 C C . GLY A 1 77 ? 6.642 -6.112 -18.733 1.00 66.25 77 GLY A C 1
ATOM 627 O O . GLY A 1 77 ? 6.534 -5.436 -19.748 1.00 66.25 77 GLY A O 1
ATOM 628 N N . GLY A 1 78 ? 7.775 -6.257 -18.018 1.00 53.41 78 GLY A N 1
ATOM 629 C CA . GLY A 1 78 ? 9.116 -5.958 -18.501 1.00 53.41 78 GLY A CA 1
ATOM 630 C C . GLY A 1 78 ? 9.108 -4.667 -19.284 1.00 53.41 78 GLY A C 1
ATOM 631 O O . GLY A 1 78 ? 9.179 -4.705 -20.509 1.00 53.41 78 GLY A O 1
ATOM 632 N N . PHE A 1 79 ? 8.909 -3.540 -18.597 1.00 51.44 79 PHE A N 1
ATOM 633 C CA . PHE A 1 79 ? 9.107 -2.273 -19.278 1.00 51.44 79 PHE A CA 1
ATOM 634 C C . PHE A 1 79 ? 10.551 -2.287 -19.797 1.00 51.44 79 PHE A C 1
ATOM 636 O O . PHE A 1 79 ? 11.480 -2.398 -18.995 1.00 51.44 79 PHE A O 1
ATOM 643 N N . LEU A 1 80 ? 10.638 -2.333 -21.130 1.00 46.72 80 LEU A N 1
ATOM 644 C CA . LEU A 1 80 ? 11.817 -2.401 -21.988 1.00 46.72 80 LEU A CA 1
ATOM 645 C C . LEU A 1 80 ? 13.015 -1.611 -21.447 1.00 46.72 80 LEU A C 1
ATOM 647 O O . LEU A 1 80 ? 12.798 -0.458 -21.004 1.00 46.72 80 LEU A O 1
#

Foldseek 3Di:
DVVVVLVVVLVVLCVVQVVPDPQSVVLSVLSVVLSVVVVCCCVPVVPPDPPVVSVVPPVNVVSVVVSVVSVCCSVVVPPD

Sequence (80 aa):
MLNTSVSLLLMSYALYTVSINSAMMLTLPFAFYGIFRYVQLMHLKGIGEETELLLIDKPFIFNLILWTFITIFVLYGGFL

Radius of gyration: 14.11 Å; chains: 1; bounding box: 31×17×40 Å